Protein AF-A0A7J2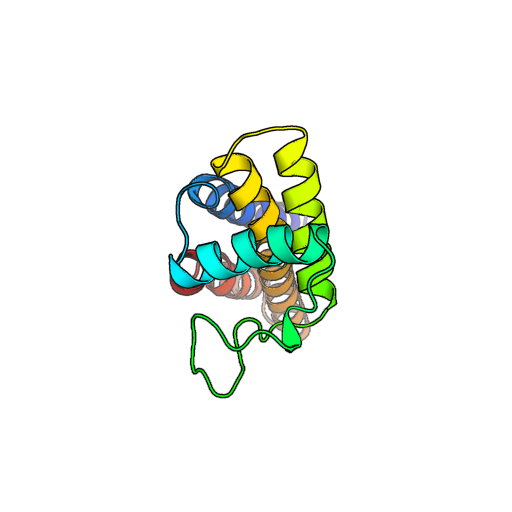HL26-F1 (afdb_monomer_lite)

Sequence (138 aa):
MAGRRRWFRLMIIAALVARIIPAPFFGHPWDMYIWLKSGELGLNQVNIYLLGDPVDYPWGFYAYPPTWLYWLILTTFIGRLYPNLNFHVLMIKLPIIISDILVGILAYRIASRLGFDERKSLLIMGIWLFNPITYFMS

pLDDT: mean 90.99, std 10.4, range [48.59, 98.38]

Foldseek 3Di:
DVVLVVLLVVLLVVLLVVQLVCQLPAADPLVLVLLQVLLVCVLVVHPQQPAQPPHVDPRHSDNDDVVLSVQSVVLNVVCVVPVDSSSSSSSSCVVVSVVLSVVLVVQLVVCVVVVHDSVVSSVSSNCSSVVVVSSNHD

Secondary structure (DSSP, 8-state):
-HHHHHHHHHHHHHHHHHHHTTTTT---HHHHHHHHHHHHHHHTT--GGG--SS---TT-S--S-HHHHHHHHHHHHHHHHS--HHHHHHHHHHHHHHHHHHHHHHHHHHHHHTT--HHHHHHHHHHHHT-HHHHHH-

Radius of gyration: 18.26 Å; chains: 1; bounding box: 41×38×45 Å

Structure (mmCIF, N/CA/C/O backbone):
data_AF-A0A7J2HL26-F1
#
_entry.id   AF-A0A7J2HL26-F1
#
loop_
_atom_site.group_PDB
_atom_site.id
_atom_site.type_symbol
_atom_site.label_atom_id
_atom_site.label_alt_id
_atom_site.label_comp_id
_atom_site.label_asym_id
_atom_site.label_entity_id
_atom_site.label_seq_id
_atom_site.pdbx_PDB_ins_code
_atom_site.Cartn_x
_atom_site.Cartn_y
_atom_site.Cartn_z
_atom_site.occupancy
_atom_site.B_iso_or_equiv
_atom_site.auth_seq_id
_atom_site.auth_comp_id
_atom_site.auth_asym_id
_atom_site.auth_atom_id
_atom_site.pdbx_PDB_model_num
ATOM 1 N N . MET A 1 1 ? -22.305 12.180 19.216 1.00 48.59 1 MET A N 1
ATOM 2 C CA . MET A 1 1 ? -21.954 11.378 18.014 1.00 48.59 1 MET A CA 1
ATOM 3 C C . MET A 1 1 ? -20.831 11.982 17.153 1.00 48.59 1 MET A C 1
ATOM 5 O O . MET A 1 1 ? -20.054 11.211 16.604 1.00 48.59 1 MET A O 1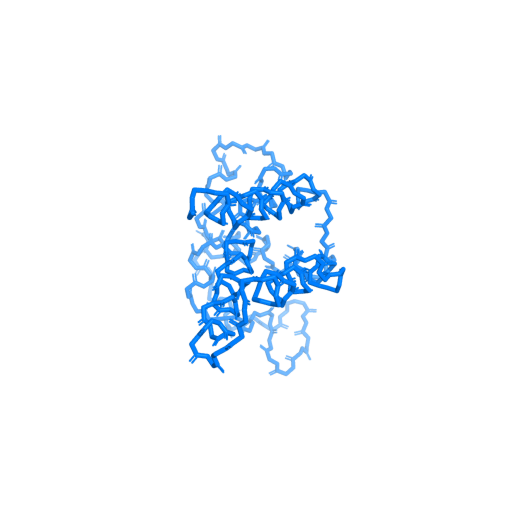
ATOM 9 N N . ALA A 1 2 ? -20.673 13.312 17.058 1.00 54.78 2 ALA A N 1
ATOM 10 C CA . ALA A 1 2 ? -19.637 13.951 16.223 1.00 54.78 2 ALA A CA 1
ATOM 11 C C . ALA A 1 2 ? -18.176 13.607 16.605 1.00 54.78 2 ALA A C 1
ATOM 13 O O . ALA A 1 2 ? -17.345 13.391 15.726 1.00 54.78 2 ALA A O 1
ATOM 14 N N . GLY A 1 3 ? -17.867 13.472 17.903 1.00 63.09 3 GLY A N 1
ATOM 15 C CA . GLY A 1 3 ? -16.513 13.128 18.368 1.00 63.09 3 GLY A CA 1
ATOM 16 C C . GLY A 1 3 ? -16.035 11.724 17.969 1.00 63.09 3 GLY A C 1
ATOM 17 O O . GLY A 1 3 ? -14.846 11.521 17.764 1.00 63.09 3 GLY A O 1
ATOM 18 N N . ARG A 1 4 ? -16.958 10.771 17.783 1.00 69.19 4 ARG A N 1
ATOM 19 C CA . ARG A 1 4 ? -16.642 9.373 17.432 1.00 69.19 4 ARG A CA 1
ATOM 20 C C . ARG A 1 4 ? -16.106 9.252 16.002 1.00 69.19 4 ARG A C 1
ATOM 22 O O . ARG A 1 4 ? -15.009 8.757 15.770 1.00 69.19 4 ARG A O 1
ATOM 29 N N . ARG A 1 5 ? -16.795 9.896 15.050 1.00 80.69 5 ARG A N 1
ATOM 30 C CA . ARG A 1 5 ? -16.337 10.002 13.651 1.00 80.69 5 ARG A CA 1
ATOM 31 C C . ARG A 1 5 ? -15.008 10.748 13.509 1.00 80.69 5 ARG A C 1
ATOM 33 O O . ARG A 1 5 ? -14.272 10.482 12.562 1.00 80.69 5 ARG A O 1
ATOM 40 N N . ARG A 1 6 ? -14.702 11.680 14.420 1.00 90.88 6 ARG A N 1
ATOM 41 C CA . ARG A 1 6 ? -13.432 12.416 14.418 1.00 90.88 6 ARG A CA 1
ATOM 42 C C . ARG A 1 6 ? -12.256 11.485 14.709 1.00 90.88 6 ARG A C 1
ATOM 44 O O . ARG A 1 6 ? -11.309 11.488 13.933 1.00 90.88 6 ARG A O 1
ATOM 51 N N . TRP A 1 7 ? -12.331 10.672 15.763 1.00 94.19 7 TRP A N 1
ATOM 52 C CA . TRP A 1 7 ? -11.240 9.765 16.136 1.00 94.19 7 TRP A CA 1
ATOM 53 C C . TRP A 1 7 ? -10.973 8.696 15.084 1.00 94.19 7 TRP A C 1
ATOM 55 O O . TRP A 1 7 ? -9.826 8.523 14.690 1.00 94.19 7 TRP A O 1
ATOM 65 N N . PHE A 1 8 ? -12.023 8.077 14.544 1.00 95.56 8 PHE A N 1
ATOM 66 C CA . PHE A 1 8 ? -11.893 7.132 13.433 1.00 95.56 8 PHE A CA 1
ATOM 67 C C . PHE A 1 8 ? -11.115 7.730 12.245 1.00 95.56 8 PHE A C 1
ATOM 69 O O . PHE A 1 8 ? -10.163 7.134 11.747 1.00 95.56 8 PHE A O 1
ATOM 76 N N . ARG A 1 9 ? -11.471 8.952 11.819 1.00 96.38 9 ARG A N 1
ATOM 77 C CA . ARG A 1 9 ? -10.773 9.649 10.723 1.00 96.38 9 ARG A CA 1
ATOM 78 C C . ARG A 1 9 ? -9.335 10.007 11.082 1.00 96.38 9 ARG A C 1
ATOM 80 O O . ARG A 1 9 ? -8.451 9.824 10.254 1.00 96.38 9 ARG A O 1
ATOM 87 N N . LEU A 1 10 ? -9.102 10.504 12.297 1.00 96.12 10 LEU A N 1
ATOM 88 C CA . LEU A 1 10 ? -7.757 10.838 12.768 1.00 96.12 10 LEU A CA 1
ATOM 89 C C . LEU A 1 10 ? -6.848 9.609 12.774 1.00 96.12 10 LEU A C 1
ATOM 91 O O . LEU A 1 10 ? -5.704 9.722 12.354 1.00 96.12 10 LEU A O 1
ATOM 95 N N . MET A 1 11 ? -7.357 8.441 13.172 1.00 95.88 11 MET A N 1
ATOM 96 C CA . MET A 1 11 ? -6.590 7.194 13.137 1.00 95.88 11 MET A CA 1
ATOM 97 C C . MET A 1 11 ? -6.206 6.794 11.715 1.00 95.88 11 MET A C 1
ATOM 99 O O . MET A 1 11 ? -5.056 6.440 11.490 1.00 95.88 11 MET A O 1
ATOM 103 N N . ILE A 1 12 ? -7.127 6.906 10.750 1.00 96.88 12 ILE A N 1
ATOM 104 C CA . ILE A 1 12 ? -6.827 6.631 9.335 1.00 96.88 12 ILE A CA 1
ATOM 105 C C . ILE A 1 12 ? -5.746 7.578 8.817 1.00 96.88 12 ILE A C 1
ATOM 107 O O . ILE A 1 12 ? -4.779 7.127 8.214 1.00 96.88 12 ILE A O 1
ATOM 111 N N . ILE A 1 13 ? -5.898 8.883 9.059 1.00 97.06 13 ILE A N 1
ATOM 112 C CA . ILE A 1 13 ? -4.941 9.891 8.584 1.00 97.06 13 ILE A CA 1
ATOM 113 C C . ILE A 1 13 ? -3.572 9.663 9.228 1.00 97.06 13 ILE A C 1
ATOM 115 O O . ILE A 1 13 ? -2.568 9.639 8.523 1.00 97.06 13 ILE A O 1
ATOM 119 N N . ALA A 1 14 ? -3.525 9.450 10.544 1.00 95.94 14 ALA A N 1
ATOM 120 C CA . ALA A 1 14 ? -2.282 9.182 11.257 1.00 95.94 14 ALA A CA 1
ATOM 121 C C . ALA A 1 14 ? -1.601 7.906 10.744 1.00 95.94 14 ALA A C 1
ATOM 123 O O . ALA A 1 14 ? -0.403 7.921 10.480 1.00 95.94 14 ALA A O 1
ATOM 124 N N . ALA A 1 15 ? -2.361 6.829 10.535 1.00 94.50 15 ALA A N 1
ATOM 125 C CA . ALA A 1 15 ? -1.850 5.571 10.000 1.00 94.50 15 ALA A CA 1
ATOM 126 C C . ALA A 1 15 ? -1.332 5.710 8.559 1.00 94.50 15 ALA A C 1
ATOM 128 O O . ALA A 1 15 ? -0.304 5.122 8.220 1.00 94.50 15 ALA A O 1
ATOM 129 N N . LEU A 1 16 ? -2.014 6.505 7.728 1.00 95.12 16 LEU A N 1
ATOM 130 C CA . LEU A 1 16 ? -1.605 6.794 6.355 1.00 95.12 16 LEU A CA 1
ATOM 131 C C . LEU A 1 16 ? -0.305 7.605 6.325 1.00 95.12 16 LEU A C 1
ATOM 133 O O . LEU A 1 16 ? 0.646 7.206 5.661 1.00 95.12 16 LEU A O 1
ATOM 137 N N . VAL A 1 17 ? -0.239 8.706 7.078 1.00 95.06 17 VAL A N 1
ATOM 138 C CA . VAL A 1 17 ? 0.959 9.559 7.174 1.00 95.06 17 VAL A CA 1
ATOM 139 C C . VAL A 1 17 ? 2.144 8.758 7.702 1.00 95.06 17 VAL A C 1
ATOM 141 O O . VAL A 1 17 ? 3.224 8.792 7.115 1.00 95.06 17 VAL A O 1
ATOM 144 N N . ALA A 1 18 ? 1.926 7.980 8.762 1.00 92.44 18 ALA A N 1
ATOM 145 C CA . ALA A 1 18 ? 2.967 7.155 9.354 1.00 92.44 18 ALA A CA 1
ATOM 146 C C . ALA A 1 18 ? 3.521 6.098 8.381 1.00 92.44 18 ALA A C 1
ATOM 148 O O . ALA A 1 18 ? 4.666 5.701 8.550 1.00 92.44 18 ALA A O 1
ATOM 149 N N . ARG A 1 19 ? 2.758 5.665 7.366 1.00 92.06 19 ARG A N 1
ATOM 150 C CA . ARG A 1 19 ? 3.218 4.727 6.324 1.00 92.06 19 ARG A CA 1
ATOM 151 C C . ARG A 1 19 ? 3.844 5.426 5.119 1.00 92.06 19 ARG A C 1
ATOM 153 O O . ARG A 1 19 ? 4.879 4.980 4.640 1.00 92.06 19 ARG A O 1
ATOM 160 N N . ILE A 1 20 ? 3.254 6.525 4.645 1.00 93.81 20 ILE A N 1
ATOM 161 C CA . ILE A 1 20 ? 3.751 7.260 3.469 1.00 93.81 20 ILE A CA 1
ATOM 162 C C . ILE A 1 20 ? 5.138 7.859 3.722 1.00 93.81 20 ILE A C 1
ATOM 164 O O . ILE A 1 20 ? 5.947 7.886 2.803 1.00 93.81 20 ILE A O 1
ATOM 168 N N . ILE A 1 21 ? 5.428 8.332 4.938 1.00 93.38 21 ILE A N 1
ATOM 169 C CA . ILE A 1 21 ? 6.727 8.943 5.259 1.00 93.38 21 ILE A CA 1
ATOM 170 C C . ILE A 1 21 ? 7.899 7.952 5.095 1.00 93.38 21 ILE A C 1
ATOM 172 O O . ILE A 1 21 ? 8.844 8.293 4.387 1.00 93.38 21 ILE A O 1
ATOM 176 N N . PRO A 1 22 ? 7.888 6.752 5.710 1.00 91.69 22 PRO A N 1
ATOM 177 C CA . PRO A 1 22 ? 8.992 5.799 5.589 1.00 91.69 22 PRO A CA 1
ATOM 178 C C . PRO A 1 22 ? 8.966 4.963 4.301 1.00 91.69 22 PRO A C 1
ATOM 180 O O . PRO A 1 22 ? 10.026 4.526 3.856 1.00 91.69 22 PRO A O 1
ATOM 183 N N . ALA A 1 23 ? 7.801 4.738 3.681 1.00 92.12 23 ALA A N 1
ATOM 184 C CA . ALA A 1 23 ? 7.669 3.843 2.525 1.00 92.12 23 ALA A CA 1
ATOM 185 C C . ALA A 1 23 ? 8.675 4.075 1.372 1.00 92.12 23 ALA A C 1
ATOM 187 O O . ALA A 1 23 ? 9.162 3.079 0.845 1.00 92.12 23 ALA A O 1
ATOM 188 N N . PRO A 1 24 ? 9.041 5.315 0.988 1.00 93.88 24 PRO A N 1
ATOM 189 C CA . PRO A 1 24 ? 9.998 5.562 -0.091 1.00 93.88 24 PRO A CA 1
ATOM 190 C C . PRO A 1 24 ? 11.433 5.106 0.210 1.00 93.88 24 PRO A C 1
ATOM 192 O O . PRO A 1 24 ? 12.228 4.991 -0.716 1.00 93.88 24 PRO A O 1
ATOM 195 N N . PHE A 1 25 ? 11.784 4.914 1.487 1.00 92.50 25 PHE A N 1
ATOM 196 C CA . PHE A 1 25 ? 13.175 4.783 1.941 1.00 92.50 25 PHE A CA 1
ATOM 197 C C . PHE A 1 25 ? 13.523 3.396 2.478 1.00 92.50 25 PHE A C 1
ATOM 199 O O . PHE A 1 25 ? 14.696 3.037 2.539 1.00 92.50 25 PHE A O 1
ATOM 206 N N . PHE A 1 26 ? 12.519 2.623 2.889 1.00 88.75 26 PHE A N 1
ATOM 207 C CA . PHE A 1 26 ? 12.711 1.327 3.530 1.00 88.75 26 PHE A CA 1
ATOM 208 C C . PHE A 1 26 ? 11.955 0.245 2.775 1.00 88.75 26 PHE A C 1
ATOM 210 O O . PHE A 1 26 ? 10.865 0.485 2.266 1.00 88.75 26 PHE A O 1
ATOM 217 N N . GLY A 1 27 ? 12.503 -0.963 2.751 1.00 86.50 27 GLY A N 1
ATOM 218 C CA . GLY A 1 27 ? 11.879 -2.151 2.182 1.00 86.50 27 GLY A CA 1
ATOM 219 C C . GLY A 1 27 ? 12.838 -3.329 2.258 1.00 86.50 27 GLY A C 1
ATOM 220 O O . GLY A 1 27 ? 14.055 -3.138 2.290 1.00 86.50 27 GLY A O 1
ATOM 221 N N . HIS A 1 28 ? 12.299 -4.543 2.308 1.00 88.56 28 HIS A N 1
ATOM 222 C CA . HIS A 1 28 ? 13.132 -5.734 2.281 1.00 88.56 28 HIS A CA 1
ATOM 223 C C . HIS A 1 28 ? 13.871 -5.807 0.927 1.00 88.56 28 HIS A C 1
ATOM 225 O O . HIS A 1 28 ? 13.218 -5.705 -0.118 1.00 88.56 28 HIS A O 1
ATOM 231 N N . PRO A 1 29 ? 15.213 -5.947 0.903 1.00 90.00 29 PRO A N 1
ATOM 232 C CA . PRO A 1 29 ? 15.991 -5.828 -0.333 1.00 90.00 29 PRO A CA 1
ATOM 233 C C . PRO A 1 29 ? 15.554 -6.802 -1.428 1.00 90.00 29 PRO A C 1
ATOM 235 O O . PRO A 1 29 ? 15.510 -6.434 -2.600 1.00 90.00 29 PRO A O 1
ATOM 238 N N . TRP A 1 30 ? 15.185 -8.024 -1.036 1.00 88.69 30 TRP A N 1
ATOM 239 C CA . TRP A 1 30 ? 14.704 -9.040 -1.966 1.00 88.69 30 TRP A CA 1
ATOM 240 C C . TRP A 1 30 ? 13.379 -8.645 -2.621 1.00 88.69 30 TRP A C 1
ATOM 242 O O . TRP A 1 30 ? 13.249 -8.720 -3.839 1.00 88.69 30 TRP A O 1
ATOM 252 N N . ASP A 1 31 ? 12.419 -8.156 -1.834 1.00 90.44 31 ASP A N 1
ATOM 253 C CA . ASP A 1 31 ? 11.105 -7.775 -2.354 1.00 90.44 31 ASP A CA 1
ATOM 254 C C . ASP A 1 31 ? 11.223 -6.578 -3.294 1.00 90.44 31 ASP A C 1
ATOM 256 O O . ASP A 1 31 ? 10.665 -6.595 -4.389 1.00 90.44 31 ASP A O 1
ATOM 260 N N . MET A 1 32 ? 12.033 -5.579 -2.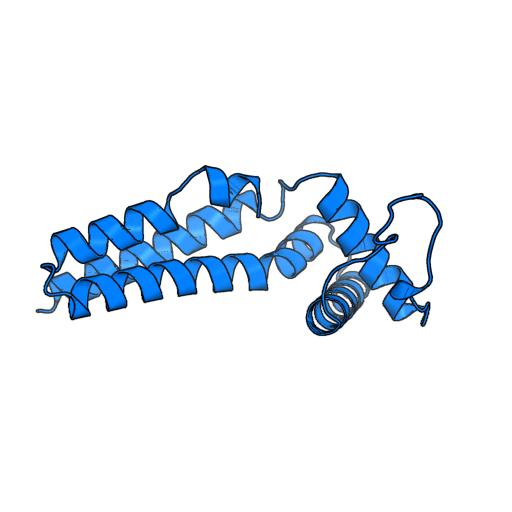924 1.00 93.62 32 MET A N 1
ATOM 261 C CA . MET A 1 32 ? 12.323 -4.437 -3.795 1.00 93.62 32 MET A CA 1
ATOM 262 C C . MET A 1 32 ? 12.960 -4.880 -5.112 1.00 93.62 32 MET A C 1
ATOM 264 O O . MET A 1 32 ? 12.533 -4.433 -6.177 1.00 93.62 32 MET A O 1
ATOM 268 N N . TYR A 1 33 ? 13.956 -5.769 -5.051 1.00 93.31 33 TYR A N 1
ATOM 269 C CA . TYR A 1 33 ? 14.626 -6.294 -6.236 1.00 93.31 33 TYR A CA 1
ATOM 270 C C . TYR A 1 33 ? 13.644 -7.015 -7.163 1.00 93.31 33 TYR A C 1
ATOM 272 O O . TYR A 1 33 ? 13.551 -6.663 -8.343 1.00 93.31 33 TYR A O 1
ATOM 280 N N . ILE A 1 34 ? 12.865 -7.960 -6.627 1.00 93.19 34 ILE A N 1
ATOM 281 C CA . ILE A 1 34 ? 11.865 -8.693 -7.405 1.00 93.19 34 ILE A CA 1
ATOM 282 C C . ILE A 1 34 ? 10.846 -7.725 -7.998 1.00 93.19 34 ILE A C 1
ATOM 284 O O . ILE A 1 34 ? 10.578 -7.800 -9.194 1.00 93.19 34 ILE A O 1
ATOM 288 N N . TRP A 1 35 ? 10.298 -6.787 -7.228 1.00 96.00 35 TRP A N 1
ATOM 289 C CA . TRP A 1 35 ? 9.252 -5.883 -7.712 1.00 96.00 35 TRP A CA 1
ATOM 290 C C . TRP A 1 35 ? 9.739 -4.933 -8.811 1.00 96.00 35 TRP A C 1
ATOM 292 O O . TRP A 1 35 ? 9.088 -4.819 -9.855 1.00 96.00 35 TRP A O 1
ATOM 302 N N . LEU A 1 36 ? 10.906 -4.311 -8.627 1.00 96.38 36 LEU A N 1
ATOM 303 C CA . LEU A 1 36 ? 11.511 -3.432 -9.631 1.00 96.38 36 LEU A CA 1
ATOM 304 C C . LEU A 1 36 ? 11.846 -4.208 -10.907 1.00 96.38 36 LEU A C 1
ATOM 306 O O . LEU A 1 36 ? 11.457 -3.801 -12.008 1.00 96.38 36 LEU A O 1
ATOM 310 N N . LYS A 1 37 ? 12.515 -5.358 -10.762 1.00 95.56 37 LYS A N 1
ATOM 311 C CA . LYS A 1 37 ? 12.945 -6.156 -11.910 1.00 95.56 37 LYS A CA 1
ATOM 312 C C . LYS A 1 37 ? 11.763 -6.761 -12.657 1.00 95.56 37 LYS A C 1
ATOM 314 O O . LYS A 1 37 ? 11.772 -6.800 -13.884 1.00 95.56 37 LYS A O 1
ATOM 319 N N . SER A 1 38 ? 10.712 -7.154 -11.942 1.00 95.94 38 SER A N 1
ATOM 320 C CA . SER A 1 38 ? 9.495 -7.691 -12.553 1.00 95.94 38 SER A CA 1
ATOM 321 C C . SER A 1 38 ? 8.786 -6.674 -13.435 1.00 95.94 38 SER A C 1
ATOM 323 O O . SER A 1 38 ? 8.351 -7.017 -14.533 1.00 95.94 38 SER A O 1
ATOM 325 N N . GLY A 1 39 ? 8.703 -5.415 -12.996 1.00 97.00 39 GLY A N 1
ATOM 326 C CA . GLY A 1 39 ? 8.135 -4.352 -13.822 1.00 97.00 39 GLY A CA 1
ATOM 327 C C . GLY A 1 39 ? 8.981 -4.060 -15.068 1.00 97.00 39 GLY A C 1
ATOM 328 O O . GLY A 1 39 ? 8.431 -3.854 -16.149 1.00 97.00 39 GLY A O 1
ATOM 329 N N . GLU A 1 40 ? 10.313 -4.087 -14.950 1.00 96.38 40 GLU A N 1
ATOM 330 C CA . GLU A 1 40 ? 11.231 -3.922 -16.089 1.00 96.38 40 GLU A CA 1
ATOM 331 C C . GLU A 1 40 ? 11.082 -5.052 -17.122 1.00 96.38 40 GLU A C 1
ATOM 333 O O . GLU A 1 40 ? 10.913 -4.789 -18.313 1.00 96.38 40 GLU A O 1
ATOM 338 N N . LEU A 1 41 ? 11.104 -6.305 -16.662 1.00 95.44 41 LEU A N 1
ATOM 339 C CA . LEU A 1 41 ? 10.951 -7.495 -17.501 1.00 95.44 41 LEU A CA 1
ATOM 340 C C . LEU A 1 41 ? 9.569 -7.550 -18.161 1.00 95.44 41 LEU A C 1
ATOM 342 O O . LEU A 1 41 ? 9.469 -7.824 -19.357 1.00 95.44 41 LEU A O 1
ATOM 346 N N . GLY A 1 42 ? 8.518 -7.223 -17.405 1.00 95.44 42 GLY A N 1
ATOM 347 C CA . GLY A 1 42 ? 7.153 -7.161 -17.915 1.00 95.44 42 GLY A CA 1
ATOM 348 C C . GLY A 1 42 ? 6.972 -6.108 -19.013 1.00 95.44 42 GLY A C 1
ATOM 349 O O . GLY A 1 42 ? 6.321 -6.385 -20.018 1.00 95.44 42 GLY A O 1
ATOM 350 N N . LEU A 1 43 ? 7.605 -4.933 -18.889 1.00 95.88 43 LEU A N 1
ATOM 351 C CA . LEU A 1 43 ? 7.614 -3.925 -19.961 1.00 95.88 43 LEU A CA 1
ATOM 352 C C . LEU A 1 43 ? 8.339 -4.397 -21.226 1.00 95.88 43 LEU A C 1
ATOM 354 O O . LEU A 1 43 ? 7.975 -3.982 -22.323 1.00 95.88 43 LEU A O 1
ATOM 358 N N . ASN A 1 44 ? 9.341 -5.261 -21.079 1.00 95.19 44 ASN A N 1
ATOM 359 C CA . ASN A 1 44 ? 10.081 -5.859 -22.189 1.00 95.19 44 ASN A CA 1
ATOM 360 C C . ASN A 1 44 ? 9.444 -7.173 -22.688 1.00 95.19 44 ASN A C 1
ATOM 362 O O . ASN A 1 44 ? 10.094 -7.932 -23.401 1.00 95.19 44 ASN A O 1
ATOM 366 N N . GLN A 1 45 ? 8.182 -7.441 -22.324 1.00 92.88 45 GLN A N 1
ATOM 367 C CA . GLN A 1 45 ? 7.394 -8.600 -22.768 1.00 92.88 45 GLN A CA 1
ATOM 368 C C . GLN A 1 45 ? 8.000 -9.965 -22.399 1.00 92.88 45 GLN A C 1
ATOM 370 O O . GLN A 1 45 ? 7.702 -10.980 -23.029 1.00 92.88 45 GLN A O 1
ATOM 375 N N . VAL A 1 46 ? 8.822 -10.018 -21.348 1.00 93.50 46 VAL A N 1
ATOM 376 C CA . VAL A 1 46 ? 9.366 -11.279 -20.837 1.00 93.50 46 VAL A CA 1
ATOM 377 C C . VAL A 1 46 ? 8.305 -11.994 -20.003 1.00 93.50 46 VAL A C 1
ATOM 379 O O . VAL A 1 46 ? 7.724 -11.411 -19.084 1.00 93.50 46 VAL A O 1
ATOM 382 N N . ASN A 1 47 ? 8.070 -13.279 -20.288 1.00 91.38 47 ASN A N 1
ATOM 383 C CA . ASN A 1 47 ? 7.198 -14.104 -19.456 1.00 91.38 47 ASN A CA 1
ATOM 384 C C . ASN A 1 47 ? 7.904 -14.467 -18.145 1.00 91.38 47 ASN A C 1
ATOM 386 O O . ASN A 1 47 ? 8.648 -15.443 -18.057 1.00 91.38 47 ASN A O 1
ATOM 390 N N . ILE A 1 48 ? 7.642 -13.663 -17.122 1.00 91.81 48 ILE A N 1
ATOM 391 C CA . ILE A 1 48 ? 8.321 -13.750 -15.835 1.00 91.81 48 ILE A CA 1
ATOM 392 C C . ILE A 1 48 ? 8.046 -15.035 -15.049 1.00 91.81 48 ILE A C 1
ATOM 394 O O . ILE A 1 48 ? 8.884 -15.463 -14.264 1.00 91.81 48 ILE A O 1
ATOM 398 N N . TYR A 1 49 ? 6.910 -15.688 -15.292 1.00 90.12 49 TYR A N 1
ATOM 399 C CA . TYR A 1 49 ? 6.552 -16.942 -14.623 1.00 90.12 49 TYR A CA 1
ATOM 400 C C . TYR A 1 49 ? 7.344 -18.146 -15.144 1.00 90.12 49 TYR A C 1
ATOM 402 O O . TYR A 1 49 ? 7.266 -19.225 -14.567 1.00 90.12 49 TYR A O 1
ATOM 410 N N . LEU A 1 50 ? 8.089 -17.971 -16.241 1.00 88.81 50 LEU A N 1
ATOM 411 C CA . LEU A 1 50 ? 8.966 -18.990 -16.818 1.00 88.81 50 LEU A CA 1
ATOM 412 C C . LEU A 1 50 ? 10.454 -18.704 -16.556 1.00 88.81 50 LEU A C 1
ATOM 414 O O . LEU A 1 50 ? 11.307 -19.452 -17.029 1.00 88.81 50 LEU A O 1
ATOM 418 N N . LEU A 1 51 ? 10.784 -17.629 -15.828 1.00 85.31 51 LEU A N 1
ATOM 419 C CA . LEU A 1 51 ? 12.164 -17.307 -15.461 1.00 85.31 51 LEU A CA 1
ATOM 420 C C . LEU A 1 51 ? 12.623 -18.155 -14.266 1.00 85.31 51 LEU A C 1
ATOM 422 O O . LEU A 1 51 ? 12.079 -18.034 -13.167 1.00 85.31 51 LEU A O 1
ATOM 426 N N . GLY A 1 52 ? 13.649 -18.978 -14.497 1.00 71.00 52 GLY A N 1
ATOM 427 C CA . GLY A 1 52 ? 14.360 -19.739 -13.459 1.00 71.00 52 GLY A CA 1
ATOM 428 C C . GLY A 1 52 ? 15.666 -19.092 -12.966 1.00 71.00 52 GLY A C 1
ATOM 429 O O . GLY A 1 52 ? 16.157 -19.445 -11.908 1.00 71.00 52 GLY A O 1
ATOM 430 N N . ASP A 1 53 ? 16.223 -18.120 -13.691 1.00 66.94 53 ASP A N 1
ATOM 431 C CA . ASP A 1 53 ? 17.485 -17.427 -13.364 1.00 66.94 53 ASP A CA 1
ATOM 432 C C . ASP A 1 53 ? 17.161 -16.007 -12.842 1.00 66.94 53 ASP A C 1
ATOM 434 O O . ASP A 1 53 ? 16.320 -15.339 -13.463 1.00 66.94 53 ASP A O 1
ATOM 438 N N . PRO A 1 54 ? 17.734 -15.517 -11.714 1.00 66.19 54 PRO A N 1
ATOM 439 C CA . PRO A 1 54 ? 18.907 -16.019 -10.972 1.00 66.19 54 PRO A CA 1
ATOM 440 C C . PRO A 1 54 ? 18.615 -16.847 -9.720 1.00 66.19 54 PRO A C 1
ATOM 442 O O . PRO A 1 54 ? 19.453 -16.909 -8.820 1.00 66.19 54 PRO A O 1
ATOM 445 N N . VAL A 1 55 ? 17.429 -17.444 -9.601 1.00 68.81 55 VAL A N 1
ATOM 446 C CA . VAL A 1 55 ? 17.018 -18.095 -8.351 1.00 68.81 55 VAL A CA 1
ATOM 447 C C . VAL A 1 55 ? 16.380 -19.446 -8.602 1.00 68.81 55 VAL A C 1
ATOM 449 O O . VAL A 1 55 ? 15.247 -19.528 -9.069 1.00 68.81 55 VAL A O 1
ATOM 452 N N . ASP A 1 56 ? 17.072 -20.489 -8.145 1.00 72.62 56 ASP A N 1
ATOM 453 C CA . ASP A 1 56 ? 16.606 -21.880 -8.112 1.00 72.62 56 ASP A CA 1
ATOM 454 C C . ASP A 1 56 ? 15.559 -22.119 -7.004 1.00 72.62 56 ASP A C 1
ATOM 456 O O . ASP A 1 56 ? 15.580 -23.122 -6.284 1.00 72.62 56 ASP A O 1
ATOM 460 N N . TYR A 1 57 ? 14.629 -21.180 -6.815 1.00 76.06 57 TYR A N 1
ATOM 461 C CA . TYR A 1 57 ? 13.503 -21.400 -5.918 1.00 76.06 57 TYR A CA 1
ATOM 462 C C . TYR A 1 57 ? 12.462 -22.317 -6.573 1.00 76.06 57 TYR A C 1
ATOM 464 O O . TYR A 1 57 ? 12.138 -22.125 -7.746 1.00 76.06 57 TYR A O 1
ATOM 472 N N . PRO A 1 58 ? 11.831 -23.242 -5.818 1.00 79.06 58 PRO A N 1
ATOM 473 C CA . PRO A 1 58 ? 10.772 -24.108 -6.349 1.00 79.06 58 PRO A CA 1
ATOM 474 C C . PRO A 1 58 ? 9.583 -23.347 -6.954 1.00 79.06 58 PRO A C 1
ATOM 476 O O . PRO A 1 58 ? 8.853 -23.886 -7.779 1.00 79.06 58 PRO A O 1
ATOM 479 N N . TRP A 1 59 ? 9.373 -22.102 -6.521 1.00 77.69 59 TRP A N 1
ATOM 480 C CA . TRP A 1 59 ? 8.307 -21.208 -6.978 1.00 77.69 59 TRP A CA 1
ATOM 481 C C . TRP A 1 59 ? 8.756 -20.210 -8.063 1.00 77.69 59 TRP A C 1
ATOM 483 O O . TRP A 1 59 ? 7.965 -19.353 -8.456 1.00 77.69 59 TRP A O 1
ATOM 493 N N . GLY A 1 60 ? 9.998 -20.308 -8.547 1.00 85.56 60 GLY A N 1
ATOM 494 C CA . GLY A 1 60 ? 10.562 -19.440 -9.583 1.00 85.56 60 GLY A CA 1
ATOM 495 C C . GLY A 1 60 ? 10.878 -18.013 -9.119 1.00 85.56 60 GLY A C 1
ATOM 496 O O . GLY A 1 60 ? 10.764 -17.669 -7.939 1.00 85.56 60 GLY A O 1
ATOM 497 N N . PHE A 1 61 ? 11.277 -17.164 -10.071 1.00 89.00 61 PHE A N 1
ATOM 498 C CA . PHE A 1 61 ? 11.637 -15.764 -9.812 1.00 89.00 61 PHE A CA 1
ATOM 499 C C . PHE A 1 61 ? 10.466 -14.926 -9.267 1.00 89.00 61 PHE A C 1
ATOM 501 O O . PHE A 1 61 ? 10.652 -14.062 -8.410 1.00 89.00 61 PHE A O 1
ATOM 508 N N . TYR A 1 62 ? 9.249 -15.173 -9.759 1.00 91.06 62 TYR A N 1
ATOM 509 C CA . TYR A 1 62 ? 8.063 -14.381 -9.445 1.00 91.06 62 TYR A CA 1
ATOM 510 C C . TYR A 1 62 ? 6.864 -15.271 -9.120 1.00 91.06 62 TYR A C 1
ATOM 512 O O . TYR A 1 62 ? 6.389 -16.021 -9.968 1.00 91.06 62 TYR A O 1
ATOM 520 N N . ALA A 1 63 ? 6.341 -15.129 -7.899 1.00 90.50 63 ALA A N 1
ATOM 521 C CA . ALA A 1 63 ? 5.270 -15.974 -7.364 1.00 90.50 63 ALA A CA 1
ATOM 522 C C . ALA A 1 63 ? 3.961 -15.215 -7.056 1.00 90.50 63 ALA A C 1
ATOM 524 O O . ALA A 1 63 ? 3.037 -15.780 -6.472 1.00 90.50 63 ALA A O 1
ATOM 525 N N . TYR A 1 64 ? 3.864 -13.931 -7.413 1.00 93.25 64 TYR A N 1
ATOM 526 C CA . TYR A 1 64 ? 2.669 -13.124 -7.143 1.00 93.25 64 TYR A CA 1
ATOM 527 C C . TYR A 1 64 ? 1.620 -13.260 -8.265 1.00 93.25 64 TYR A C 1
ATOM 529 O O . TYR A 1 64 ? 1.964 -13.619 -9.389 1.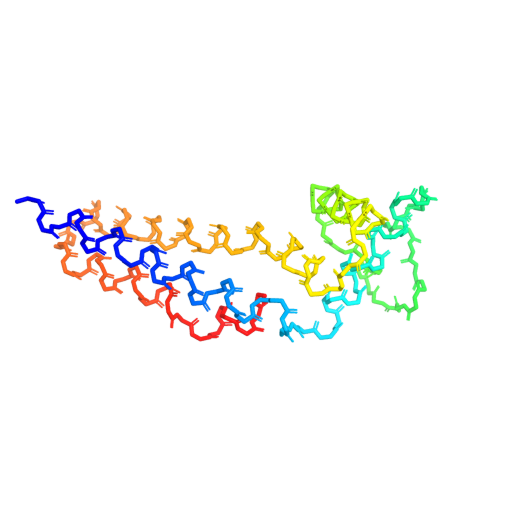00 93.25 64 TYR A O 1
ATOM 537 N N . PRO A 1 65 ? 0.335 -12.944 -8.012 1.00 94.56 65 PRO A N 1
ATOM 538 C CA . PRO A 1 65 ? -0.694 -12.986 -9.050 1.00 94.56 65 PRO A CA 1
ATOM 539 C C . PRO A 1 65 ? -0.473 -11.959 -10.180 1.00 94.56 65 PRO A C 1
ATOM 541 O O . PRO A 1 65 ? 0.071 -10.879 -9.928 1.00 94.56 65 PRO A O 1
ATOM 544 N N . PRO A 1 66 ? -1.021 -12.196 -11.392 1.00 95.44 66 PRO A N 1
ATOM 545 C CA . PRO A 1 66 ? -0.883 -11.285 -12.537 1.00 95.44 66 PRO A CA 1
ATOM 546 C C . PRO A 1 66 ? -1.312 -9.840 -12.275 1.00 95.44 66 PRO A C 1
ATOM 548 O O . PRO A 1 66 ? -0.728 -8.911 -12.827 1.00 95.44 66 PRO A O 1
ATOM 551 N N . THR A 1 67 ? -2.295 -9.619 -11.402 1.00 96.81 67 THR A N 1
ATOM 552 C CA . THR A 1 67 ? -2.733 -8.268 -11.025 1.00 96.81 67 THR A CA 1
ATOM 553 C C . THR A 1 67 ? -1.608 -7.450 -10.389 1.00 96.81 67 THR A C 1
ATOM 555 O O . THR A 1 67 ? -1.483 -6.262 -10.683 1.00 96.81 67 THR A O 1
ATOM 558 N N . TRP A 1 68 ? -0.761 -8.075 -9.563 1.00 97.38 68 TRP A N 1
ATOM 559 C CA . TRP A 1 68 ? 0.407 -7.401 -8.999 1.00 97.38 68 TRP A CA 1
ATOM 560 C C . TRP A 1 68 ? 1.423 -7.075 -10.093 1.00 97.38 68 TRP A C 1
ATOM 562 O O . TRP A 1 68 ? 1.943 -5.965 -10.134 1.00 97.38 68 TRP A O 1
ATOM 572 N N . LEU A 1 69 ? 1.637 -7.987 -11.045 1.00 97.06 69 LEU A N 1
ATOM 573 C CA . LEU A 1 69 ? 2.565 -7.773 -12.157 1.00 97.06 69 LEU A CA 1
ATOM 574 C C . LEU A 1 69 ? 2.157 -6.563 -13.002 1.00 97.06 69 LEU A C 1
ATOM 576 O O . LEU A 1 69 ? 2.998 -5.721 -13.305 1.00 97.06 69 LEU A O 1
ATOM 580 N N . TYR A 1 70 ? 0.870 -6.428 -13.332 1.00 97.44 70 TYR A N 1
ATOM 581 C CA . TYR A 1 70 ? 0.378 -5.263 -14.073 1.00 97.44 70 TYR A CA 1
ATOM 582 C C . TYR A 1 70 ? 0.583 -3.949 -13.312 1.00 97.44 70 TYR A C 1
ATOM 584 O O . TYR A 1 70 ? 0.922 -2.937 -13.928 1.00 97.44 70 TYR A O 1
ATOM 592 N N . TRP A 1 71 ? 0.446 -3.957 -11.983 1.00 98.38 71 TRP A N 1
ATOM 593 C CA . TRP A 1 71 ? 0.781 -2.791 -11.165 1.00 98.38 71 TRP A CA 1
ATOM 594 C C . TRP A 1 71 ? 2.276 -2.451 -11.237 1.00 98.38 71 TRP A C 1
ATOM 596 O O . TRP A 1 71 ? 2.642 -1.296 -11.456 1.00 98.38 71 TRP A O 1
ATOM 606 N N . LEU A 1 72 ? 3.154 -3.450 -11.127 1.00 98.19 72 LEU A N 1
ATOM 607 C CA . LEU A 1 72 ? 4.601 -3.250 -11.238 1.00 98.19 72 LEU A CA 1
ATOM 608 C C . LEU A 1 72 ? 4.998 -2.702 -12.615 1.00 98.19 72 LEU A C 1
ATOM 610 O O . LEU A 1 72 ? 5.777 -1.757 -12.695 1.00 98.19 72 LEU A O 1
ATOM 614 N N . ILE A 1 73 ? 4.406 -3.219 -13.694 1.00 98.12 73 ILE A N 1
ATOM 615 C CA . ILE A 1 73 ? 4.607 -2.708 -15.059 1.00 98.12 73 ILE A CA 1
ATOM 616 C C . ILE A 1 73 ? 4.189 -1.234 -15.154 1.00 98.12 73 ILE A C 1
ATOM 618 O O . ILE A 1 73 ? 4.943 -0.414 -15.682 1.00 98.12 73 ILE A O 1
ATOM 622 N N . LEU A 1 74 ? 3.018 -0.877 -14.613 1.00 98.31 74 LEU A N 1
ATOM 623 C CA . LEU A 1 74 ? 2.525 0.502 -14.604 1.00 98.31 74 LEU A CA 1
ATOM 624 C C . LEU A 1 74 ? 3.460 1.439 -13.830 1.00 98.31 74 LEU A C 1
ATOM 626 O O . LEU A 1 74 ? 3.812 2.509 -14.326 1.00 98.31 74 LEU A O 1
ATOM 630 N N . THR A 1 75 ? 3.884 1.049 -12.628 1.00 98.06 75 THR A N 1
ATOM 631 C CA . THR A 1 75 ? 4.782 1.884 -11.817 1.00 98.06 75 THR A CA 1
ATOM 632 C C . THR A 1 75 ? 6.154 2.041 -12.471 1.00 98.06 75 THR A C 1
ATOM 634 O O . THR A 1 75 ? 6.695 3.144 -12.458 1.00 98.06 75 THR A O 1
ATOM 637 N N . THR A 1 76 ? 6.682 1.006 -13.134 1.00 98.19 76 THR A N 1
ATOM 638 C CA . THR A 1 76 ? 7.921 1.109 -13.923 1.00 98.19 76 THR A CA 1
ATOM 639 C C . THR A 1 76 ? 7.748 2.006 -15.147 1.00 98.19 76 THR A C 1
ATOM 641 O O . THR A 1 76 ? 8.646 2.791 -15.454 1.00 98.19 76 THR A O 1
ATOM 644 N N . PHE A 1 77 ? 6.602 1.958 -15.833 1.00 98.00 77 PHE A N 1
ATOM 645 C CA . PHE A 1 77 ? 6.307 2.883 -16.932 1.00 98.00 77 PHE A CA 1
ATOM 646 C C . PHE A 1 77 ? 6.309 4.340 -16.448 1.00 98.00 77 PHE A C 1
ATOM 648 O O . PHE A 1 77 ? 6.980 5.183 -17.040 1.00 98.00 77 PHE A O 1
ATOM 655 N N . ILE A 1 78 ? 5.640 4.623 -15.325 1.00 97.75 78 ILE A N 1
ATOM 656 C CA . ILE A 1 78 ? 5.655 5.947 -14.686 1.00 97.75 78 ILE A CA 1
ATOM 657 C C . ILE A 1 78 ? 7.082 6.333 -14.269 1.00 97.75 78 ILE A C 1
ATOM 659 O O . ILE A 1 78 ? 7.491 7.468 -14.493 1.00 97.75 78 ILE A O 1
ATOM 663 N N . GLY A 1 79 ? 7.861 5.392 -13.729 1.00 96.56 79 GLY A N 1
ATOM 664 C CA . GLY A 1 79 ? 9.262 5.602 -13.358 1.00 96.56 79 GLY A CA 1
ATOM 665 C C . GLY A 1 79 ? 10.167 5.959 -14.544 1.00 96.56 79 GLY A C 1
ATOM 666 O O . GLY A 1 79 ? 11.098 6.742 -14.377 1.00 96.56 79 GLY A O 1
ATOM 667 N N . ARG A 1 80 ? 9.873 5.464 -15.758 1.00 95.69 80 ARG A N 1
ATOM 668 C CA . ARG A 1 80 ? 10.565 5.895 -16.991 1.00 95.69 80 ARG A CA 1
ATOM 669 C C . ARG A 1 80 ? 10.223 7.340 -17.376 1.00 95.69 80 ARG A C 1
ATOM 671 O O . ARG A 1 80 ? 11.083 8.029 -17.912 1.00 95.69 80 ARG A O 1
ATOM 678 N N . LEU A 1 81 ? 8.995 7.794 -17.107 1.00 96.94 81 LEU A N 1
ATOM 679 C CA . LEU A 1 81 ? 8.558 9.174 -17.368 1.00 96.94 81 LEU A CA 1
ATOM 680 C C . LEU A 1 81 ? 9.057 10.163 -16.303 1.00 96.94 81 LEU A C 1
ATOM 682 O O . LEU A 1 81 ? 9.363 11.308 -16.624 1.00 96.94 81 LEU A O 1
ATOM 686 N N . TYR A 1 82 ? 9.160 9.715 -15.049 1.00 96.00 82 TYR A N 1
ATOM 687 C CA . TYR A 1 82 ? 9.625 10.502 -13.905 1.00 96.00 82 TYR A CA 1
ATOM 688 C C . TYR A 1 82 ? 10.708 9.732 -13.130 1.00 96.00 82 TYR A C 1
ATOM 690 O O . TYR A 1 82 ? 10.394 9.083 -12.126 1.00 96.00 82 TYR A O 1
ATOM 698 N N . PRO A 1 83 ? 11.982 9.796 -13.569 1.00 95.62 83 PRO A N 1
ATOM 699 C CA . PRO A 1 83 ? 13.073 9.019 -12.979 1.00 95.62 83 PRO A CA 1
ATOM 700 C C . PRO A 1 83 ? 13.402 9.445 -11.542 1.00 95.62 83 PRO A C 1
ATOM 702 O O . PRO A 1 83 ? 14.207 10.341 -11.294 1.00 95.62 83 PRO A O 1
ATOM 705 N N . ASN A 1 84 ? 12.770 8.789 -10.572 1.00 97.19 84 ASN A N 1
ATOM 706 C CA . ASN A 1 84 ? 13.040 8.960 -9.149 1.00 97.19 84 ASN A CA 1
ATOM 707 C C . ASN A 1 84 ? 12.770 7.641 -8.414 1.00 97.19 84 ASN A C 1
ATOM 709 O O . ASN A 1 84 ? 11.625 7.200 -8.320 1.00 97.19 84 ASN A O 1
ATOM 713 N N . LEU A 1 85 ? 13.828 7.023 -7.880 1.00 95.25 85 LEU A N 1
ATOM 714 C CA . LEU A 1 85 ? 13.740 5.713 -7.229 1.00 95.25 85 LEU A CA 1
ATOM 715 C C . LEU A 1 85 ? 12.793 5.728 -6.023 1.00 95.25 85 LEU A C 1
ATOM 717 O O . LEU A 1 85 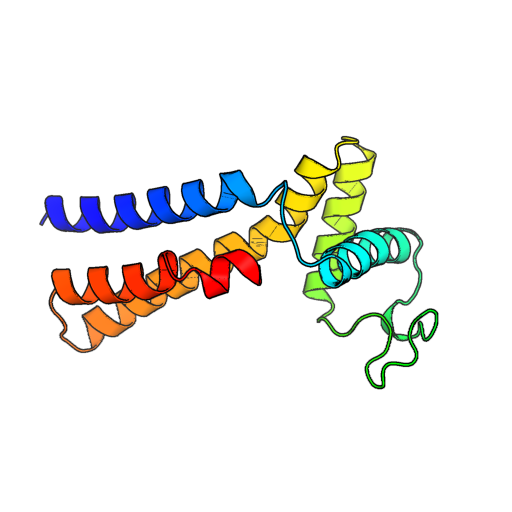? 11.939 4.857 -5.910 1.00 95.25 85 LEU A O 1
ATOM 721 N N . ASN A 1 86 ? 12.894 6.739 -5.160 1.00 96.38 86 ASN A N 1
ATOM 722 C CA . ASN A 1 86 ? 12.070 6.838 -3.953 1.00 96.38 86 ASN A CA 1
ATOM 723 C C . ASN A 1 86 ? 10.583 6.967 -4.311 1.00 96.38 86 ASN A C 1
ATOM 725 O O . ASN A 1 86 ? 9.723 6.341 -3.692 1.00 96.38 86 ASN A O 1
ATOM 729 N N . PHE A 1 87 ? 10.271 7.752 -5.344 1.00 96.81 87 PHE 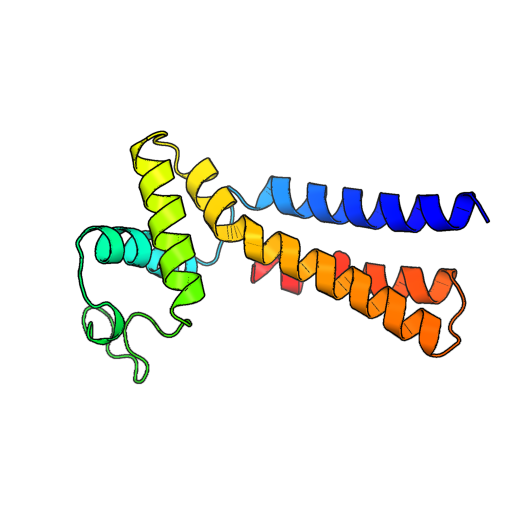A N 1
ATOM 730 C CA . PHE A 1 87 ? 8.910 7.873 -5.855 1.00 96.81 87 PHE A CA 1
ATOM 731 C C . PHE A 1 87 ? 8.410 6.557 -6.462 1.00 96.81 87 PHE A C 1
ATOM 733 O O . PHE A 1 87 ? 7.277 6.159 -6.197 1.00 96.81 87 PHE A O 1
ATOM 740 N N . HIS A 1 88 ? 9.249 5.841 -7.215 1.00 97.06 88 HIS A N 1
ATOM 741 C CA . HIS A 1 88 ? 8.899 4.527 -7.763 1.00 97.06 88 HIS A CA 1
ATOM 742 C C . HIS A 1 88 ? 8.610 3.515 -6.646 1.00 97.06 88 HIS A C 1
ATOM 744 O O . HIS A 1 88 ? 7.560 2.873 -6.663 1.00 97.06 88 HIS A O 1
ATOM 750 N N . VAL A 1 89 ? 9.468 3.444 -5.626 1.00 96.00 89 VAL A N 1
ATOM 751 C CA . VAL A 1 89 ? 9.267 2.593 -4.441 1.00 96.00 89 VAL A CA 1
ATOM 752 C C . VAL A 1 89 ? 7.958 2.945 -3.726 1.00 96.00 89 VAL A C 1
ATOM 754 O O . VAL A 1 89 ? 7.172 2.051 -3.405 1.00 96.00 89 VAL A O 1
ATOM 757 N N . LEU A 1 90 ? 7.662 4.236 -3.542 1.00 95.75 90 LEU A N 1
ATOM 758 C CA . LEU A 1 90 ? 6.393 4.682 -2.962 1.00 95.75 90 LEU A CA 1
ATOM 759 C C . LEU A 1 90 ? 5.185 4.217 -3.787 1.00 95.75 90 LEU A C 1
ATOM 761 O O . LEU A 1 90 ? 4.202 3.741 -3.219 1.00 95.75 90 LEU A O 1
ATOM 765 N N . MET A 1 91 ? 5.248 4.343 -5.115 1.00 97.44 91 MET A N 1
ATOM 766 C CA . MET A 1 91 ? 4.175 3.900 -6.010 1.00 97.44 91 MET A CA 1
ATOM 767 C C . MET A 1 91 ? 3.973 2.386 -5.950 1.00 97.44 91 MET A C 1
ATOM 769 O O . MET A 1 91 ? 2.830 1.931 -5.907 1.00 97.44 91 MET A O 1
ATOM 773 N N . ILE A 1 92 ? 5.053 1.604 -5.876 1.00 96.94 92 ILE A N 1
ATOM 774 C CA . ILE A 1 92 ? 4.959 0.153 -5.680 1.00 96.94 92 ILE A CA 1
ATOM 775 C C . ILE A 1 92 ? 4.215 -0.148 -4.376 1.00 96.94 92 ILE A C 1
ATOM 777 O O . ILE A 1 92 ? 3.260 -0.917 -4.393 1.00 96.94 92 ILE A O 1
ATOM 781 N N . LYS A 1 93 ? 4.574 0.506 -3.267 1.00 95.38 93 LYS A N 1
ATOM 782 C CA . LYS A 1 93 ? 3.985 0.241 -1.943 1.00 95.38 93 LYS A CA 1
ATOM 783 C C . LYS A 1 93 ? 2.574 0.787 -1.741 1.00 95.38 93 LYS A C 1
ATOM 785 O O . LYS A 1 93 ? 1.897 0.393 -0.791 1.00 95.38 93 LYS A O 1
ATOM 790 N N . LEU A 1 94 ? 2.095 1.674 -2.612 1.00 95.75 94 LEU A N 1
ATOM 791 C CA . LEU A 1 94 ? 0.819 2.363 -2.420 1.00 95.75 94 LEU A CA 1
ATOM 792 C C . LEU A 1 94 ? -0.385 1.408 -2.249 1.00 95.75 94 LEU A C 1
ATOM 794 O O . LEU A 1 94 ? -1.147 1.610 -1.300 1.00 95.75 94 LEU A O 1
ATOM 798 N N . PRO A 1 95 ? -0.567 0.339 -3.055 1.00 95.75 95 PRO A N 1
ATOM 799 C CA . PRO A 1 95 ? -1.662 -0.611 -2.848 1.00 95.75 95 PRO A CA 1
ATOM 800 C C . PRO A 1 95 ? -1.536 -1.405 -1.545 1.00 95.75 95 PRO A C 1
ATOM 802 O O . PRO A 1 95 ? -2.556 -1.738 -0.943 1.00 95.75 95 PRO A O 1
ATOM 805 N N . ILE A 1 96 ? -0.308 -1.677 -1.089 1.00 93.81 96 ILE A N 1
ATOM 806 C CA . ILE A 1 96 ? -0.041 -2.374 0.178 1.00 93.81 96 ILE A CA 1
ATOM 807 C C . ILE A 1 96 ? -0.493 -1.486 1.341 1.00 93.81 96 ILE A C 1
ATOM 809 O O . ILE A 1 96 ? -1.297 -1.912 2.170 1.00 93.81 96 ILE A O 1
ATOM 813 N N . ILE A 1 97 ? -0.082 -0.212 1.332 1.00 94.38 97 ILE A N 1
ATOM 814 C CA . ILE A 1 97 ? -0.495 0.793 2.323 1.00 94.38 97 ILE A CA 1
ATOM 815 C C . ILE A 1 97 ? -2.020 0.923 2.352 1.00 94.38 97 ILE A C 1
ATOM 817 O O . ILE A 1 97 ? -2.621 0.875 3.425 1.00 94.38 97 ILE A O 1
ATOM 821 N N . ILE A 1 98 ? -2.664 1.061 1.189 1.00 95.00 98 ILE A N 1
ATOM 822 C CA . ILE A 1 98 ? -4.127 1.181 1.099 1.00 95.00 98 ILE A CA 1
ATOM 823 C C . ILE A 1 98 ? -4.809 -0.066 1.669 1.00 95.00 98 ILE A C 1
ATOM 825 O O . ILE A 1 98 ? -5.742 0.061 2.462 1.00 95.00 98 ILE A O 1
ATOM 829 N N . SER A 1 99 ? -4.337 -1.257 1.299 1.00 94.44 99 SER A N 1
ATOM 830 C CA . SER A 1 99 ? -4.901 -2.524 1.773 1.00 94.44 99 SER A CA 1
ATOM 831 C C . SER A 1 99 ? -4.803 -2.642 3.292 1.00 94.44 99 SER A C 1
ATOM 833 O O . SER A 1 99 ? -5.782 -2.997 3.944 1.00 94.44 99 SER A O 1
ATOM 835 N N . ASP A 1 100 ? -3.672 -2.251 3.872 1.00 93.25 100 ASP A N 1
ATOM 836 C CA . ASP A 1 100 ? -3.452 -2.304 5.315 1.00 93.25 100 ASP A CA 1
ATOM 837 C C . ASP A 1 100 ? -4.375 -1.338 6.087 1.00 93.25 100 ASP A C 1
ATOM 839 O O . ASP A 1 100 ? -4.984 -1.703 7.099 1.00 93.25 100 ASP A O 1
ATOM 843 N N . ILE A 1 101 ? -4.591 -0.129 5.550 1.00 95.44 101 ILE A N 1
ATOM 844 C CA . ILE A 1 101 ? -5.596 0.805 6.082 1.00 95.44 101 ILE A CA 1
ATOM 845 C C . ILE A 1 101 ? -7.006 0.201 6.005 1.00 95.44 101 ILE A C 1
ATOM 847 O O . ILE A 1 101 ? -7.778 0.294 6.968 1.00 95.44 101 ILE A O 1
ATOM 851 N N . LEU A 1 102 ? -7.358 -0.423 4.877 1.00 97.06 102 LEU A N 1
ATOM 852 C CA . LEU A 1 102 ? -8.667 -1.048 4.683 1.00 97.06 102 LEU A CA 1
ATOM 853 C C . LEU A 1 102 ? -8.898 -2.214 5.649 1.00 97.06 102 LEU A C 1
ATOM 855 O O . LEU A 1 102 ? -10.012 -2.345 6.162 1.00 97.06 102 LEU A O 1
ATOM 859 N N . VAL A 1 103 ? -7.870 -3.008 5.960 1.00 96.25 103 VAL A N 1
ATOM 860 C CA . VAL A 1 103 ? -7.966 -4.076 6.966 1.00 96.25 103 VAL A CA 1
ATOM 861 C C . VAL A 1 103 ? -8.194 -3.495 8.361 1.00 96.25 103 VAL A C 1
ATOM 863 O O . VAL A 1 103 ? -9.087 -3.965 9.067 1.00 96.25 103 VAL A O 1
ATOM 866 N N . GLY A 1 104 ? -7.504 -2.417 8.740 1.00 95.94 104 GLY A N 1
ATOM 867 C CA . GLY A 1 104 ? -7.778 -1.726 10.007 1.00 95.94 104 GLY A CA 1
ATOM 868 C C . GLY A 1 104 ? -9.223 -1.214 10.103 1.00 95.94 104 GLY A C 1
ATOM 869 O O . GLY A 1 104 ? -9.895 -1.393 11.124 1.00 95.94 104 GLY A O 1
ATOM 870 N N . ILE A 1 105 ? -9.748 -0.639 9.014 1.00 97.56 105 ILE A N 1
ATOM 871 C CA . ILE A 1 105 ? -11.157 -0.214 8.918 1.00 97.56 105 ILE A CA 1
ATOM 872 C C . ILE A 1 105 ? -12.109 -1.415 9.009 1.00 97.56 105 ILE A C 1
ATOM 874 O O . ILE A 1 105 ? -13.175 -1.319 9.624 1.00 97.56 105 ILE A O 1
ATOM 878 N N . LEU A 1 106 ? -11.759 -2.544 8.397 1.00 98.12 106 LEU A N 1
ATOM 879 C CA . LEU A 1 106 ? -12.554 -3.764 8.465 1.00 98.12 106 LEU A CA 1
ATOM 880 C C . LEU A 1 106 ? -12.589 -4.315 9.895 1.00 98.12 106 LEU A C 1
ATOM 882 O O . LEU A 1 106 ? -13.675 -4.607 10.395 1.00 98.12 106 LEU A O 1
ATOM 886 N N . ALA A 1 107 ? -11.446 -4.368 10.580 1.00 97.50 107 ALA A N 1
ATOM 887 C CA . ALA A 1 107 ? -11.342 -4.801 11.971 1.00 97.50 107 ALA A CA 1
ATOM 888 C C . ALA A 1 107 ? -12.207 -3.932 12.901 1.00 97.50 107 ALA A C 1
ATOM 890 O O . ALA A 1 107 ? -12.975 -4.464 13.704 1.00 97.50 107 ALA A O 1
ATOM 891 N N . TYR A 1 108 ? -12.180 -2.605 12.716 1.00 97.81 108 TYR A N 1
ATOM 892 C CA . TYR A 1 108 ? -13.086 -1.675 13.401 1.00 97.81 108 TYR A CA 1
ATOM 893 C C . TYR A 1 108 ? -14.564 -2.056 13.207 1.00 97.81 108 TYR A C 1
ATOM 895 O O . TYR A 1 108 ? -15.339 -2.130 14.166 1.00 97.81 108 TYR A O 1
ATOM 903 N N . ARG A 1 109 ? -14.970 -2.294 11.951 1.00 97.25 109 ARG A N 1
ATOM 904 C CA . ARG A 1 109 ? -16.366 -2.598 11.592 1.00 97.25 109 ARG A CA 1
ATOM 905 C C . ARG A 1 109 ? -16.816 -3.944 12.146 1.00 97.25 109 ARG A C 1
ATOM 907 O O . ARG A 1 109 ? -17.956 -4.049 12.593 1.00 97.25 109 ARG A O 1
ATOM 914 N N . ILE A 1 110 ? -15.942 -4.948 12.119 1.00 98.38 110 ILE A N 1
ATOM 915 C CA . ILE A 1 110 ? -16.208 -6.266 12.701 1.00 98.38 110 ILE A CA 1
ATOM 916 C C . ILE A 1 110 ? -16.402 -6.126 14.213 1.00 98.38 110 ILE A C 1
ATOM 918 O O . ILE A 1 110 ? -17.434 -6.556 14.718 1.00 98.38 110 ILE A O 1
ATOM 922 N N . ALA A 1 111 ? -15.492 -5.446 14.919 1.00 98.00 111 ALA A N 1
ATOM 923 C CA . ALA A 1 111 ? -15.620 -5.208 16.358 1.00 98.00 111 ALA A CA 1
ATOM 924 C C . ALA A 1 111 ? -16.939 -4.501 16.713 1.00 98.00 111 ALA A C 1
ATOM 926 O O . ALA A 1 111 ? -17.678 -4.960 17.583 1.00 98.00 111 ALA A O 1
ATOM 927 N N . SER A 1 112 ? -17.293 -3.448 15.972 1.00 96.50 112 SER A N 1
ATOM 928 C CA . SER A 1 112 ? -18.562 -2.734 16.173 1.00 96.50 112 SER A CA 1
ATOM 929 C C . SER A 1 112 ? -19.779 -3.648 15.966 1.00 96.50 112 SER A C 1
ATOM 931 O O . SER A 1 112 ? -20.745 -3.573 16.722 1.00 96.50 112 SER A O 1
ATOM 933 N N . ARG A 1 113 ? -19.743 -4.535 14.959 1.00 97.38 113 ARG A N 1
ATOM 934 C CA . ARG A 1 113 ? -20.823 -5.505 14.692 1.00 97.38 113 ARG A CA 1
ATOM 935 C C . ARG A 1 113 ? -20.919 -6.612 15.739 1.00 97.38 113 ARG A C 1
ATOM 937 O O . ARG A 1 113 ? -22.006 -7.135 15.944 1.00 97.38 113 ARG A O 1
ATOM 944 N N . LEU A 1 114 ? -19.819 -6.935 16.412 1.00 98.12 114 LEU A N 1
ATOM 945 C CA . LEU A 1 114 ? -19.782 -7.887 17.524 1.00 98.12 114 LEU A CA 1
ATOM 946 C C . LEU A 1 114 ? -20.240 -7.271 18.861 1.00 98.12 114 LEU A C 1
ATOM 948 O O . LEU A 1 114 ? -20.168 -7.930 19.893 1.00 98.12 114 LEU A O 1
ATOM 952 N N . GLY A 1 115 ? -20.705 -6.017 18.863 1.00 96.88 115 GLY A N 1
ATOM 953 C CA . GLY A 1 115 ? -21.239 -5.352 20.055 1.00 96.88 115 GLY A CA 1
ATOM 954 C C . GLY A 1 115 ? -20.184 -4.677 20.933 1.00 96.88 115 GLY A C 1
ATOM 955 O O . GLY A 1 115 ? -20.502 -4.240 22.039 1.00 96.88 115 GLY A O 1
ATOM 956 N N . PHE A 1 116 ? -18.937 -4.557 20.465 1.00 97.12 116 PHE A N 1
ATOM 957 C CA . PHE A 1 116 ? -17.929 -3.775 21.175 1.00 97.12 116 PHE A CA 1
ATOM 958 C C . PHE A 1 116 ? -18.291 -2.288 21.143 1.00 97.12 116 PHE A C 1
ATOM 960 O O . PHE A 1 116 ? -18.766 -1.761 20.136 1.00 97.12 116 PHE A O 1
ATOM 967 N N . ASP A 1 117 ? -18.016 -1.590 22.246 1.00 95.56 117 ASP A N 1
ATOM 968 C CA . ASP A 1 117 ? -18.147 -0.139 22.273 1.00 95.56 117 ASP A CA 1
ATOM 969 C C . ASP A 1 117 ? -17.149 0.539 21.310 1.00 95.56 117 ASP A C 1
ATOM 971 O O . ASP A 1 117 ? -16.193 -0.060 20.804 1.00 95.56 117 ASP A O 1
ATOM 975 N N . GLU A 1 118 ? -17.377 1.827 21.054 1.00 94.12 118 GLU A N 1
ATOM 976 C CA . GLU A 1 118 ? -16.543 2.633 20.159 1.00 94.12 118 GLU A CA 1
ATOM 977 C C . GLU A 1 118 ? -15.064 2.608 20.562 1.00 94.12 118 GLU A C 1
ATOM 979 O O . GLU A 1 118 ? -14.187 2.495 19.711 1.00 94.12 118 GLU A O 1
ATOM 984 N N . ARG A 1 119 ? -14.773 2.718 21.863 1.00 95.44 119 ARG A N 1
ATOM 985 C CA . ARG A 1 119 ? -13.400 2.830 22.359 1.00 95.44 119 ARG A CA 1
ATOM 986 C C . ARG A 1 119 ? -12.645 1.532 22.103 1.00 95.44 119 ARG A C 1
ATOM 988 O O . ARG A 1 119 ? -11.505 1.582 21.649 1.00 95.44 119 ARG A O 1
ATOM 995 N N . LYS A 1 120 ? -13.281 0.387 22.349 1.00 97.31 120 LYS A N 1
ATOM 996 C CA . LYS A 1 120 ? -12.715 -0.934 22.058 1.00 97.31 120 LYS A CA 1
ATOM 997 C C . LYS A 1 120 ? -12.575 -1.171 20.554 1.00 97.31 120 LYS A C 1
ATOM 999 O O . LYS A 1 120 ? -11.551 -1.691 20.126 1.00 97.31 120 LYS A O 1
ATOM 1004 N N . SER A 1 121 ? -13.543 -0.734 19.750 1.00 97.62 121 SER A N 1
ATOM 1005 C CA . SER A 1 121 ? -13.465 -0.843 18.285 1.00 97.62 121 SER A CA 1
ATOM 1006 C C . SER A 1 121 ? -12.313 -0.012 17.707 1.00 97.62 121 SER A C 1
ATOM 1008 O O . SER A 1 121 ? -11.559 -0.501 16.866 1.00 97.62 121 SER A O 1
ATOM 1010 N N . LEU A 1 122 ? -12.124 1.221 18.197 1.00 97.31 122 LEU A N 1
ATOM 1011 C CA . LEU A 1 122 ? -10.973 2.063 17.853 1.00 97.31 122 LEU A CA 1
ATOM 1012 C C . LEU A 1 122 ? -9.660 1.449 18.346 1.00 97.31 122 LEU A C 1
ATOM 1014 O O . LEU A 1 122 ? -8.677 1.472 17.618 1.00 97.31 122 LEU A O 1
ATOM 1018 N N . LEU A 1 123 ? -9.632 0.860 19.544 1.00 97.19 123 LEU A N 1
ATOM 1019 C CA . LEU A 1 123 ? -8.439 0.178 20.048 1.00 97.19 123 LEU A CA 1
ATOM 1020 C C . LEU A 1 123 ? -8.027 -0.984 19.133 1.00 97.19 123 LEU A C 1
ATOM 1022 O O . LEU A 1 123 ? -6.864 -1.064 18.757 1.00 97.19 123 LEU A O 1
ATOM 1026 N N . ILE A 1 124 ? -8.970 -1.836 18.724 1.00 96.81 124 ILE A N 1
ATOM 1027 C CA . ILE A 1 124 ? -8.718 -2.960 17.804 1.00 96.81 124 ILE A CA 1
ATOM 1028 C C . ILE A 1 124 ? -8.179 -2.459 16.459 1.00 96.81 124 ILE A C 1
ATOM 1030 O O . ILE A 1 124 ? -7.178 -2.970 15.958 1.00 96.81 124 ILE A O 1
ATOM 1034 N N . MET A 1 125 ? -8.799 -1.416 15.902 1.00 96.88 125 MET A N 1
ATOM 1035 C CA . MET A 1 125 ? -8.305 -0.747 14.698 1.00 96.88 125 MET A CA 1
ATOM 1036 C C . MET A 1 125 ? -6.876 -0.235 14.879 1.00 96.88 125 MET A C 1
ATOM 1038 O O . MET A 1 125 ? -6.043 -0.414 13.998 1.00 96.88 125 MET A O 1
ATOM 1042 N N . GLY A 1 126 ? -6.585 0.393 16.018 1.00 95.50 126 GLY A N 1
ATOM 1043 C CA . GLY A 1 126 ? -5.269 0.939 16.335 1.00 95.50 126 GLY A CA 1
ATOM 1044 C C . GLY A 1 126 ? -4.203 -0.136 16.484 1.00 95.50 126 GLY A C 1
ATOM 1045 O O . GLY A 1 126 ? -3.102 0.046 15.978 1.00 95.50 126 GLY A O 1
ATOM 1046 N N . ILE A 1 127 ? -4.540 -1.269 17.104 1.00 94.81 127 ILE A N 1
ATOM 1047 C CA . ILE A 1 127 ? -3.633 -2.415 17.223 1.00 94.81 127 ILE A CA 1
ATOM 1048 C C . ILE A 1 127 ? -3.194 -2.886 15.836 1.00 94.81 127 ILE A C 1
ATOM 1050 O O . ILE A 1 127 ? -2.010 -3.126 15.643 1.00 94.81 127 ILE A O 1
ATOM 1054 N N . TRP A 1 128 ? -4.107 -2.963 14.863 1.00 94.38 128 TRP A N 1
ATOM 1055 C CA . TRP A 1 128 ? -3.744 -3.302 13.485 1.00 94.38 128 TRP A CA 1
ATOM 1056 C C . TRP A 1 128 ? -2.945 -2.178 12.808 1.00 94.38 128 TRP A C 1
ATOM 1058 O O . TRP A 1 128 ? -1.837 -2.389 12.318 1.00 94.38 128 TRP A O 1
ATOM 1068 N N . LEU A 1 129 ? -3.488 -0.958 12.815 1.00 94.19 129 LEU A N 1
ATOM 1069 C CA . LEU A 1 129 ? -2.932 0.180 12.081 1.00 94.19 129 LEU A CA 1
ATOM 1070 C C . LEU A 1 129 ? -1.584 0.672 12.608 1.00 94.19 129 LEU A C 1
ATOM 1072 O O . LEU A 1 129 ? -0.877 1.357 11.875 1.00 94.19 129 LEU A O 1
ATOM 1076 N N . PHE A 1 130 ? -1.211 0.360 13.839 1.00 93.25 130 PHE A N 1
ATOM 1077 C CA . PHE A 1 130 ? 0.066 0.774 14.417 1.00 93.25 130 PHE A CA 1
ATOM 1078 C C . PHE A 1 130 ? 0.910 -0.426 14.857 1.00 93.25 130 PHE A C 1
ATOM 1080 O O . PHE A 1 130 ? 1.818 -0.277 15.672 1.00 93.25 130 PHE A O 1
ATOM 1087 N N . ASN A 1 131 ? 0.630 -1.613 14.308 1.00 90.19 131 ASN A N 1
ATOM 1088 C CA . ASN A 1 131 ? 1.467 -2.788 14.504 1.00 90.19 131 ASN A CA 1
ATOM 1089 C C . ASN A 1 131 ? 2.827 -2.586 13.808 1.00 90.19 131 ASN A C 1
ATOM 1091 O O . ASN A 1 131 ? 2.860 -2.482 12.586 1.00 90.19 131 ASN A O 1
ATOM 1095 N N . PRO A 1 132 ? 3.964 -2.582 14.524 1.00 78.12 132 PRO A N 1
ATOM 1096 C CA . PRO A 1 132 ? 5.270 -2.371 13.902 1.00 78.12 132 PRO A CA 1
ATOM 1097 C C . PRO A 1 132 ? 5.656 -3.483 12.916 1.00 78.12 132 PRO A C 1
ATOM 1099 O O . PRO A 1 132 ? 6.387 -3.221 11.967 1.00 78.12 132 PRO A O 1
ATOM 1102 N N . ILE A 1 133 ? 5.152 -4.711 13.081 1.00 76.12 133 ILE A N 1
ATOM 1103 C CA . ILE A 1 133 ? 5.477 -5.826 12.176 1.00 76.12 133 ILE A CA 1
ATOM 1104 C C . ILE A 1 133 ? 4.974 -5.525 10.763 1.00 76.12 133 ILE A C 1
ATOM 1106 O O . ILE A 1 133 ? 5.703 -5.726 9.792 1.00 76.12 133 ILE A O 1
ATOM 1110 N N . THR A 1 134 ? 3.758 -4.986 10.639 1.00 67.94 134 THR A N 1
ATOM 1111 C CA . THR A 1 134 ? 3.206 -4.639 9.325 1.00 67.94 134 THR A CA 1
ATOM 1112 C C . THR A 1 134 ? 3.938 -3.455 8.701 1.00 67.94 134 THR A C 1
ATOM 1114 O O . THR A 1 134 ? 3.977 -3.363 7.485 1.00 67.94 134 THR A O 1
ATOM 1117 N N . TYR A 1 135 ? 4.610 -2.600 9.480 1.00 67.19 135 TYR A N 1
ATOM 1118 C CA . TYR A 1 135 ? 5.438 -1.516 8.935 1.00 67.19 135 TYR A CA 1
ATOM 1119 C C . TYR A 1 135 ? 6.727 -2.012 8.283 1.00 67.19 135 TYR A C 1
ATOM 1121 O O . TYR A 1 135 ? 7.143 -1.454 7.273 1.00 67.19 135 TYR A O 1
ATOM 1129 N N . PHE A 1 136 ? 7.374 -3.022 8.867 1.00 63.16 136 PHE A N 1
ATOM 1130 C CA . PHE A 1 136 ? 8.675 -3.498 8.387 1.00 63.16 136 PHE A CA 1
ATOM 1131 C C . PHE A 1 136 ? 8.570 -4.556 7.287 1.00 63.16 136 PHE A C 1
ATOM 1133 O O . PHE A 1 136 ? 9.501 -4.693 6.497 1.00 63.16 136 PHE A O 1
ATOM 1140 N N . MET A 1 137 ? 7.455 -5.291 7.233 1.00 60.34 137 MET A N 1
ATOM 1141 C CA . MET A 1 137 ? 7.216 -6.308 6.201 1.00 60.34 137 MET A CA 1
ATOM 1142 C C . MET A 1 137 ? 6.487 -5.774 4.954 1.00 60.34 137 MET A C 1
ATOM 1144 O O . MET A 1 137 ? 6.361 -6.516 3.986 1.00 60.34 137 MET A O 1
ATOM 1148 N N . SER A 1 138 ? 6.013 -4.518 4.969 1.00 51.75 138 SER A N 1
ATOM 1149 C CA . SER A 1 138 ? 5.319 -3.858 3.841 1.00 51.75 138 SER A CA 1
ATOM 1150 C C . SER A 1 138 ? 6.230 -2.956 3.016 1.00 51.75 138 SER A C 1
ATOM 1152 O O . SER A 1 138 ? 7.071 -2.233 3.596 1.00 51.75 138 SER A O 1
#